Protein AF-A0A5K0XE72-F1 (afdb_monomer_lite)

Structure 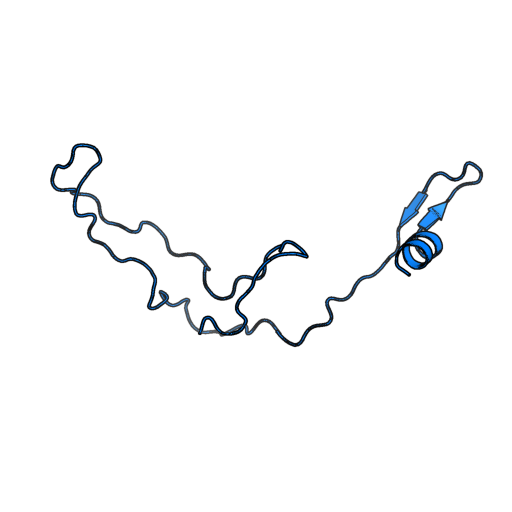(mmCIF, N/CA/C/O backbone):
data_AF-A0A5K0XE72-F1
#
_entry.id   AF-A0A5K0XE72-F1
#
loop_
_atom_site.group_PDB
_atom_site.id
_atom_site.type_symbol
_atom_site.label_atom_id
_atom_site.label_alt_id
_atom_site.label_comp_id
_atom_site.label_asym_id
_atom_site.label_entity_id
_atom_site.label_seq_id
_atom_site.pdbx_PDB_ins_code
_atom_site.Cartn_x
_atom_site.Cartn_y
_atom_site.Cartn_z
_atom_site.occupancy
_atom_site.B_iso_o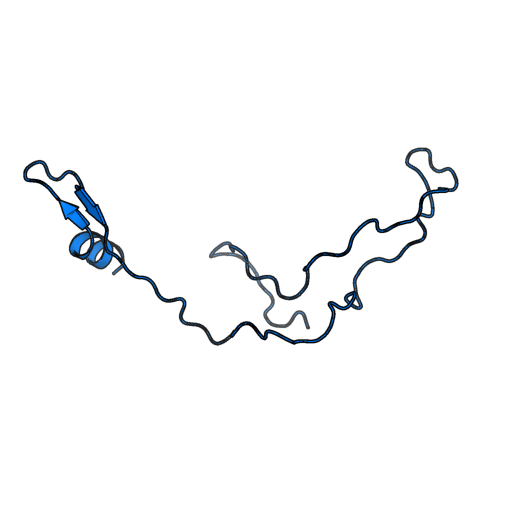r_equiv
_atom_site.auth_seq_id
_atom_site.auth_comp_id
_atom_site.auth_asym_id
_atom_site.auth_atom_id
_atom_site.pdbx_PDB_model_num
ATOM 1 N N . ASP A 1 1 ? 19.388 11.249 -25.109 1.00 71.69 1 ASP A N 1
ATOM 2 C CA . ASP A 1 1 ? 18.178 11.553 -24.304 1.00 71.69 1 ASP A CA 1
ATOM 3 C C . ASP A 1 1 ? 16.928 10.876 -24.834 1.00 71.69 1 ASP A C 1
ATOM 5 O O . ASP A 1 1 ? 16.900 10.496 -25.996 1.00 71.69 1 ASP A O 1
ATO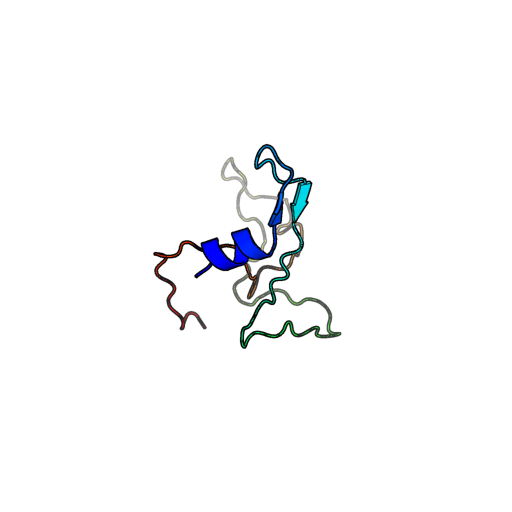M 9 N N . LEU A 1 2 ? 15.916 10.691 -23.980 1.00 85.25 2 LEU A N 1
ATOM 10 C CA . LEU A 1 2 ? 14.727 9.839 -24.174 1.00 85.25 2 LEU A CA 1
ATOM 11 C C . LEU A 1 2 ? 14.071 9.933 -25.564 1.00 85.25 2 LEU A C 1
ATOM 13 O O . LEU A 1 2 ? 13.643 8.926 -26.116 1.00 85.25 2 LEU A O 1
ATOM 17 N N . ILE A 1 3 ? 14.035 11.134 -26.148 1.00 90.25 3 ILE A N 1
ATOM 18 C CA . ILE A 1 3 ? 13.496 11.388 -27.492 1.00 90.25 3 ILE A CA 1
ATOM 19 C C . ILE A 1 3 ? 14.304 10.661 -28.575 1.00 90.25 3 ILE A C 1
ATOM 21 O O . ILE A 1 3 ? 13.728 10.105 -29.504 1.00 90.25 3 ILE A O 1
ATOM 25 N N . GLN A 1 4 ? 15.629 10.619 -28.454 1.00 92.56 4 GLN A N 1
ATOM 26 C CA . GLN A 1 4 ? 16.495 9.881 -29.371 1.00 92.56 4 GLN A CA 1
ATOM 27 C C . GLN A 1 4 ? 16.251 8.374 -29.263 1.00 92.56 4 GLN A C 1
ATOM 29 O O . GLN A 1 4 ? 16.142 7.712 -30.288 1.00 92.56 4 GLN A O 1
ATOM 34 N N . TYR A 1 5 ? 16.100 7.858 -28.038 1.00 90.38 5 TYR A N 1
ATOM 35 C CA . TYR A 1 5 ? 15.793 6.446 -27.796 1.00 90.38 5 TYR A CA 1
ATOM 36 C C . TYR A 1 5 ? 14.401 6.062 -28.312 1.00 90.38 5 TYR A C 1
ATOM 38 O O . TYR A 1 5 ? 14.229 5.030 -28.958 1.00 90.38 5 TYR A O 1
ATOM 46 N N . TYR A 1 6 ? 13.410 6.927 -28.093 1.00 91.38 6 TYR A N 1
ATOM 47 C CA . TYR A 1 6 ? 12.077 6.792 -28.670 1.00 91.38 6 TYR A CA 1
ATOM 48 C C . TYR A 1 6 ? 12.141 6.759 -30.200 1.00 91.38 6 TYR A C 1
ATOM 50 O O . TYR A 1 6 ? 11.585 5.852 -30.817 1.00 91.38 6 TYR A O 1
ATOM 58 N N . ASN A 1 7 ? 12.864 7.696 -30.817 1.00 93.56 7 ASN A N 1
ATOM 59 C CA . ASN A 1 7 ? 12.987 7.777 -32.270 1.00 93.56 7 ASN A CA 1
ATOM 60 C C . ASN A 1 7 ? 13.718 6.566 -32.864 1.00 93.56 7 ASN A C 1
ATOM 62 O O . ASN A 1 7 ? 13.263 6.044 -33.876 1.00 93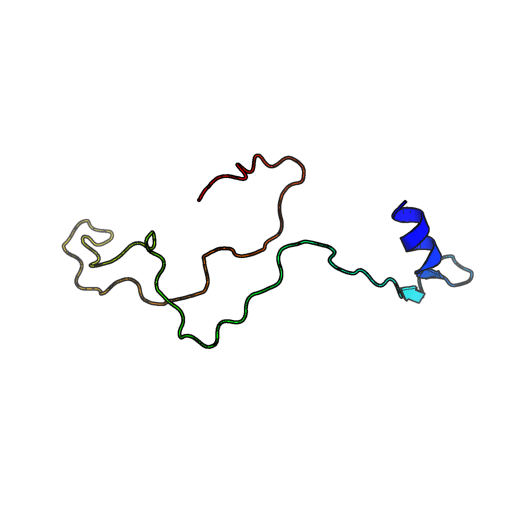.56 7 ASN A O 1
ATOM 66 N N . SER A 1 8 ? 14.797 6.085 -32.239 1.00 94.25 8 SER A N 1
ATOM 67 C CA . SER A 1 8 ? 15.531 4.902 -32.713 1.00 94.25 8 SER A CA 1
ATOM 68 C C . SER A 1 8 ? 14.761 3.596 -32.515 1.00 94.25 8 SER A C 1
ATOM 70 O O . SER A 1 8 ? 14.991 2.640 -33.245 1.00 94.25 8 SER A O 1
ATOM 72 N N . SER A 1 9 ? 13.852 3.551 -31.537 1.00 95.50 9 SER A N 1
ATOM 73 C CA . SER A 1 9 ? 13.069 2.354 -31.195 1.00 95.50 9 SER A CA 1
ATOM 74 C C . SER A 1 9 ? 11.674 2.332 -31.832 1.00 95.50 9 SER A C 1
ATOM 76 O O . SER A 1 9 ? 10.896 1.411 -31.577 1.00 95.50 9 SER A O 1
ATOM 78 N N . THR A 1 10 ? 11.334 3.339 -32.643 1.00 95.94 10 THR A N 1
ATOM 79 C CA . THR A 1 10 ? 10.047 3.448 -33.344 1.00 95.94 10 THR A CA 1
ATOM 80 C C . THR A 1 10 ? 10.256 3.283 -34.845 1.00 95.94 10 THR A C 1
ATOM 82 O O . THR A 1 10 ? 10.833 4.156 -35.490 1.00 95.94 10 THR A O 1
ATOM 85 N N . ALA A 1 11 ? 9.734 2.204 -35.428 1.00 95.75 11 ALA A N 1
ATOM 86 C CA . ALA A 1 11 ? 9.667 2.068 -36.880 1.00 95.75 11 ALA A CA 1
ATOM 87 C C . ALA A 1 11 ? 8.555 2.969 -37.430 1.00 95.75 11 ALA A C 1
ATOM 89 O O . ALA A 1 11 ? 7.473 3.063 -36.841 1.00 95.75 11 ALA A O 1
ATOM 90 N N . ARG A 1 12 ? 8.823 3.640 -38.552 1.00 95.00 12 ARG A N 1
ATOM 91 C CA . ARG A 1 12 ? 7.881 4.552 -39.209 1.00 95.00 12 ARG A CA 1
ATOM 92 C C . ARG A 1 12 ? 7.753 4.210 -40.685 1.00 95.00 12 ARG A C 1
ATOM 94 O O . ARG A 1 12 ? 8.720 3.776 -41.306 1.00 95.00 12 ARG A O 1
ATOM 101 N N . ASP A 1 13 ? 6.561 4.402 -41.233 1.00 93.38 13 ASP A N 1
ATOM 102 C CA . ASP A 1 13 ? 6.336 4.313 -42.673 1.00 93.38 13 ASP A CA 1
ATOM 103 C C . ASP A 1 13 ? 6.833 5.574 -43.406 1.00 93.38 13 ASP A C 1
ATOM 105 O O . ASP A 1 13 ? 7.318 6.533 -42.801 1.00 93.38 13 ASP A O 1
ATOM 109 N N . GLN A 1 14 ? 6.695 5.587 -44.731 1.00 91.75 14 GLN A N 1
ATOM 110 C CA . GLN A 1 14 ? 7.125 6.701 -45.585 1.00 91.75 14 GLN A CA 1
ATOM 111 C C . GLN A 1 14 ? 6.354 8.009 -45.320 1.00 91.75 14 GLN A C 1
ATOM 113 O O . GLN A 1 14 ? 6.824 9.077 -45.699 1.00 91.75 14 GLN A O 1
ATOM 118 N N . SER A 1 15 ? 5.195 7.942 -44.654 1.00 93.81 15 SER A N 1
ATOM 119 C CA . SER A 1 15 ? 4.412 9.110 -44.227 1.00 93.81 15 SER A CA 1
ATOM 120 C C . SER A 1 15 ? 4.816 9.632 -42.841 1.00 93.81 15 SER A C 1
ATOM 122 O O . SER A 1 15 ? 4.279 10.632 -42.369 1.00 93.81 15 SER A O 1
ATOM 124 N N . GLY A 1 16 ? 5.767 8.965 -42.176 1.00 90.69 16 GLY A N 1
ATOM 125 C CA . GLY A 1 16 ? 6.232 9.292 -40.828 1.00 90.69 16 GLY A CA 1
ATOM 126 C C . GLY A 1 16 ? 5.366 8.708 -39.707 1.00 90.69 16 GLY A C 1
ATOM 127 O O . GLY A 1 16 ? 5.646 8.947 -38.522 1.00 90.69 16 GLY A O 1
ATOM 128 N N . ARG A 1 17 ? 4.337 7.918 -40.035 1.00 93.50 17 ARG A N 1
ATOM 129 C CA . ARG A 1 17 ? 3.452 7.288 -39.050 1.00 93.50 17 ARG A CA 1
ATOM 130 C C . ARG A 1 17 ? 4.160 6.101 -38.406 1.00 93.50 17 ARG A C 1
ATOM 132 O O . ARG A 1 17 ? 4.760 5.279 -39.089 1.00 93.50 17 ARG A O 1
ATOM 139 N N . ALA A 1 18 ? 4.091 6.014 -37.079 1.00 92.88 18 ALA A N 1
ATOM 140 C CA . ALA A 1 18 ? 4.668 4.898 -36.337 1.00 92.88 18 ALA A CA 1
ATOM 141 C C . ALA A 1 18 ? 3.920 3.592 -36.653 1.00 92.88 18 ALA A C 1
ATOM 143 O O . ALA A 1 18 ? 2.695 3.538 -36.537 1.00 92.88 18 ALA A O 1
ATOM 144 N N . THR A 1 19 ? 4.660 2.555 -37.039 1.00 95.44 19 THR A N 1
ATOM 145 C CA . THR A 1 19 ? 4.126 1.229 -37.390 1.00 95.44 19 THR A CA 1
ATOM 146 C C . THR A 1 19 ? 4.429 0.177 -36.327 1.00 95.44 19 THR A C 1
ATOM 148 O O . THR A 1 19 ? 3.640 -0.745 -36.144 1.00 95.44 19 THR A O 1
ATOM 151 N N . SER A 1 20 ? 5.532 0.322 -35.588 1.00 94.56 20 SER A N 1
ATOM 152 C CA . SER A 1 20 ? 5.859 -0.527 -34.437 1.00 94.56 20 SER A CA 1
ATOM 153 C C . SER A 1 20 ? 6.808 0.179 -33.472 1.00 94.56 20 SER A C 1
ATOM 155 O O . SER A 1 20 ? 7.662 0.953 -33.903 1.00 94.56 20 SER A O 1
ATOM 157 N N . PHE A 1 21 ? 6.705 -0.138 -32.182 1.00 93.75 21 PHE A N 1
ATOM 158 C CA . PHE A 1 21 ? 7.582 0.374 -31.130 1.00 93.75 21 PHE A CA 1
ATOM 159 C C . PHE A 1 21 ? 8.224 -0.796 -30.377 1.00 93.75 21 PHE A C 1
ATOM 161 O O . PHE A 1 21 ? 7.509 -1.669 -29.892 1.00 93.75 21 PHE A O 1
ATOM 168 N N . GLN A 1 22 ? 9.557 -0.835 -30.318 1.00 92.56 22 GLN A N 1
ATOM 169 C CA . GLN A 1 22 ? 10.344 -1.952 -29.765 1.00 92.56 22 GLN A CA 1
ATOM 170 C C . GLN A 1 22 ? 11.291 -1.509 -28.640 1.00 92.56 22 GLN A C 1
ATOM 172 O O . GLN A 1 22 ? 12.312 -2.143 -28.378 1.00 92.56 22 GLN A O 1
ATOM 177 N N . ALA A 1 23 ? 10.981 -0.398 -27.973 1.00 91.75 23 ALA A N 1
ATOM 178 C CA . ALA A 1 23 ? 11.763 0.032 -26.825 1.00 91.75 23 ALA A CA 1
ATOM 179 C C . ALA A 1 23 ? 11.661 -0.992 -25.687 1.00 91.75 23 ALA A C 1
ATOM 181 O O . ALA A 1 23 ? 10.586 -1.508 -25.388 1.00 91.75 23 ALA A O 1
ATOM 182 N N . THR A 1 24 ? 12.784 -1.241 -25.023 1.00 88.38 24 THR A N 1
ATOM 183 C CA . THR A 1 24 ? 12.864 -2.046 -23.805 1.00 88.38 24 THR A CA 1
ATOM 184 C C . THR A 1 24 ? 13.374 -1.154 -22.687 1.00 88.38 24 THR A C 1
ATOM 186 O O . THR A 1 24 ? 14.422 -0.529 -22.814 1.00 88.38 24 THR A O 1
ATOM 189 N N . ALA A 1 25 ? 12.644 -1.097 -21.581 1.00 79.00 25 ALA A N 1
ATOM 190 C CA . ALA A 1 25 ? 13.105 -0.431 -20.375 1.00 79.00 25 ALA A CA 1
ATOM 191 C C . ALA A 1 25 ? 13.377 -1.485 -19.304 1.00 79.00 25 ALA A C 1
ATOM 193 O O . ALA A 1 25 ? 12.607 -2.430 -19.139 1.00 79.00 25 ALA A O 1
ATOM 194 N N . SER A 1 26 ? 14.467 -1.305 -18.569 1.00 74.81 26 SER A N 1
ATOM 195 C CA . SER A 1 26 ? 14.734 -2.035 -17.338 1.00 74.81 26 SER A CA 1
ATOM 196 C C . SER A 1 26 ? 14.575 -1.081 -16.170 1.00 74.81 26 SER A C 1
ATOM 198 O O . SER A 1 26 ? 15.098 0.034 -16.197 1.00 74.81 26 SER A O 1
ATOM 200 N N . ILE A 1 27 ? 13.891 -1.535 -15.131 1.00 71.44 27 ILE A N 1
ATOM 201 C CA . ILE A 1 27 ? 13.916 -0.863 -13.840 1.00 71.44 27 ILE A CA 1
ATOM 202 C C . 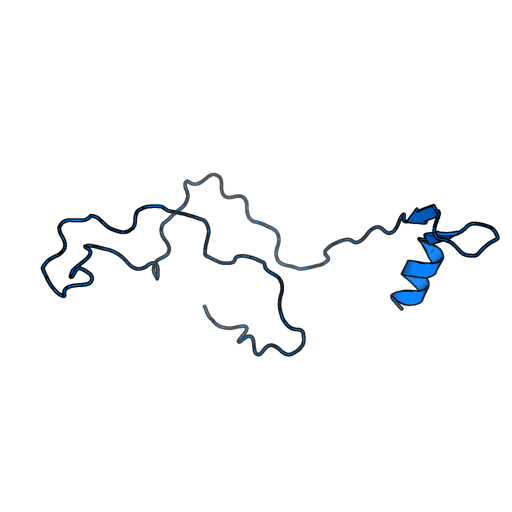ILE A 1 27 ? 15.297 -1.140 -13.243 1.00 71.44 27 ILE A C 1
ATOM 204 O O . ILE A 1 27 ? 15.632 -2.289 -12.968 1.00 71.44 27 ILE A O 1
ATOM 208 N N . LEU A 1 28 ? 16.110 -0.097 -13.105 1.00 67.56 28 LEU A N 1
ATOM 209 C CA . LEU A 1 28 ? 17.415 -0.158 -12.453 1.00 67.56 28 LEU A CA 1
ATOM 210 C C . LEU A 1 28 ? 17.252 0.494 -11.073 1.00 67.56 28 LEU A C 1
ATOM 212 O O . LEU A 1 28 ? 16.935 1.679 -11.001 1.00 67.56 28 LEU A O 1
ATOM 216 N N . GLY A 1 29 ? 17.395 -0.275 -9.991 1.00 66.19 29 GLY A N 1
ATOM 217 C CA . GLY A 1 29 ? 17.249 0.216 -8.617 1.00 66.19 29 GLY A CA 1
ATOM 218 C C . GLY A 1 29 ? 17.578 -0.848 -7.564 1.00 66.19 29 GLY A C 1
ATOM 219 O O . GLY A 1 29 ? 17.487 -2.042 -7.842 1.00 66.19 29 GLY A O 1
ATOM 220 N N . ASP A 1 30 ? 17.953 -0.399 -6.362 1.00 65.69 30 ASP A N 1
ATOM 221 C CA . ASP A 1 30 ? 18.488 -1.237 -5.270 1.00 65.69 30 ASP A CA 1
ATOM 222 C C . ASP A 1 30 ? 17.418 -1.979 -4.443 1.00 65.69 30 ASP A C 1
ATOM 224 O O . ASP A 1 30 ? 17.743 -2.811 -3.595 1.00 65.69 30 ASP A O 1
ATOM 228 N N . LEU A 1 31 ? 16.131 -1.710 -4.679 1.00 66.56 31 LEU A N 1
ATOM 229 C CA . LEU A 1 31 ? 15.034 -2.397 -3.996 1.00 66.56 31 LEU A CA 1
ATOM 230 C C . LEU A 1 31 ? 14.584 -3.607 -4.817 1.00 66.56 31 LEU A C 1
ATOM 232 O O . LEU A 1 31 ? 13.759 -3.505 -5.724 1.00 66.56 31 LEU A O 1
ATOM 236 N N . MET A 1 32 ? 15.133 -4.774 -4.485 1.00 68.81 32 MET A N 1
ATOM 237 C CA . MET A 1 32 ? 14.677 -6.049 -5.033 1.00 68.81 32 MET A CA 1
ATOM 238 C C . MET A 1 32 ? 13.466 -6.549 -4.230 1.00 68.81 32 MET A C 1
ATOM 240 O O . MET A 1 32 ? 13.551 -6.603 -3.001 1.00 68.81 32 MET A O 1
ATOM 244 N N . PRO A 1 33 ? 12.348 -6.941 -4.873 1.00 65.06 33 PRO A N 1
ATOM 245 C CA . PRO A 1 33 ? 11.213 -7.506 -4.151 1.00 65.06 33 PRO A CA 1
ATOM 246 C C . PRO A 1 33 ? 11.647 -8.745 -3.359 1.00 65.06 33 PRO A C 1
ATOM 248 O O . PRO A 1 33 ? 12.116 -9.734 -3.927 1.00 65.06 33 PRO A O 1
ATOM 251 N N . SER A 1 34 ? 11.484 -8.699 -2.035 1.00 69.25 34 SER A N 1
ATOM 252 C CA . SER A 1 34 ? 11.719 -9.850 -1.172 1.00 69.25 34 SER A CA 1
ATOM 253 C C . SER A 1 34 ? 10.456 -10.707 -1.101 1.00 69.25 34 SER A C 1
ATOM 255 O O . SER A 1 34 ? 9.478 -10.406 -0.418 1.00 69.25 34 SER A O 1
ATOM 257 N N . PHE A 1 35 ? 10.468 -11.828 -1.816 1.00 68.69 35 PHE A N 1
ATOM 258 C CA . PHE A 1 35 ? 9.400 -12.817 -1.716 1.00 68.69 35 PHE A CA 1
ATOM 259 C C . PHE A 1 35 ? 9.637 -13.695 -0.487 1.00 68.69 35 PHE A C 1
ATOM 261 O O . PHE A 1 35 ? 10.269 -14.753 -0.554 1.00 68.69 35 PHE A O 1
ATOM 268 N N . HIS A 1 36 ? 9.154 -13.243 0.668 1.00 67.88 36 HIS A N 1
ATOM 269 C CA . HIS A 1 36 ? 9.138 -14.075 1.862 1.00 67.88 36 HIS A CA 1
ATOM 270 C C . HIS A 1 36 ? 8.095 -15.188 1.690 1.00 67.88 36 HIS A C 1
ATOM 272 O O . HIS A 1 36 ? 6.952 -14.929 1.328 1.00 67.88 36 HIS A O 1
ATOM 278 N N . ARG A 1 37 ? 8.469 -16.444 1.972 1.00 68.19 37 ARG A N 1
ATOM 279 C CA . ARG A 1 37 ? 7.517 -17.577 1.995 1.00 68.19 37 ARG A CA 1
ATOM 280 C C . ARG A 1 37 ? 6.650 -17.606 3.262 1.00 68.19 37 ARG A C 1
ATOM 282 O O . ARG A 1 37 ? 5.934 -18.577 3.489 1.00 68.19 37 ARG A O 1
ATOM 289 N N . SER A 1 38 ? 6.764 -16.597 4.121 1.00 77.12 38 SER A N 1
ATOM 290 C CA . SER A 1 38 ? 5.954 -16.458 5.327 1.00 77.12 38 SER A CA 1
ATOM 291 C C . SER A 1 38 ? 4.562 -15.931 4.991 1.00 77.12 38 SER A C 1
ATOM 293 O O . SER A 1 38 ? 4.386 -15.184 4.029 1.00 77.12 38 SER A O 1
ATOM 295 N N . ALA A 1 39 ? 3.576 -16.289 5.814 1.00 81.25 39 ALA A N 1
ATOM 296 C CA . ALA A 1 39 ? 2.243 -15.707 5.728 1.00 81.25 39 ALA A CA 1
ATOM 297 C C . ALA A 1 39 ? 2.300 -14.170 5.886 1.00 81.25 39 ALA A C 1
ATOM 299 O O . ALA A 1 39 ? 3.170 -13.669 6.610 1.00 81.25 39 ALA A O 1
ATOM 300 N N . PRO A 1 40 ? 1.390 -13.421 5.236 1.00 86.25 40 PRO A N 1
ATOM 301 C CA . PRO A 1 40 ? 1.300 -11.977 5.411 1.00 86.25 40 PRO A CA 1
ATOM 302 C C . PRO A 1 40 ? 1.029 -11.628 6.879 1.00 86.25 40 PRO A C 1
ATOM 304 O O . PRO A 1 40 ? 0.247 -12.295 7.557 1.00 86.25 40 PRO A O 1
ATOM 307 N N . GLN A 1 41 ? 1.682 -10.573 7.362 1.00 90.94 41 GLN A N 1
ATOM 308 C CA . GLN A 1 41 ? 1.560 -10.093 8.736 1.00 90.94 41 GLN A CA 1
ATOM 309 C C . GLN A 1 41 ? 0.854 -8.738 8.765 1.00 90.94 41 GLN A C 1
ATOM 311 O O . GLN A 1 41 ? 1.059 -7.897 7.890 1.00 90.94 41 GLN A O 1
ATOM 316 N N . VAL A 1 42 ? 0.031 -8.518 9.792 1.00 94.25 42 VAL A N 1
ATOM 317 C CA . VAL A 1 42 ? -0.586 -7.211 10.043 1.00 94.25 42 VAL A CA 1
ATOM 318 C C . VAL A 1 42 ? 0.507 -6.243 10.493 1.00 94.25 42 VAL A C 1
ATOM 320 O O . VAL A 1 42 ? 1.195 -6.507 11.480 1.00 94.25 42 VAL A O 1
ATOM 323 N N . ALA A 1 43 ? 0.668 -5.128 9.780 1.00 93.50 43 ALA A N 1
ATOM 324 C CA . ALA A 1 43 ? 1.659 -4.113 10.124 1.00 93.50 43 ALA A CA 1
ATOM 325 C C . ALA A 1 43 ? 1.408 -3.536 11.528 1.00 93.50 43 ALA A C 1
ATOM 327 O O . ALA A 1 43 ? 0.259 -3.388 11.950 1.00 93.50 43 ALA A O 1
ATOM 328 N N . LEU A 1 44 ? 2.477 -3.165 12.242 1.00 94.81 44 LEU A N 1
ATOM 329 C CA . LEU A 1 44 ? 2.381 -2.643 13.613 1.00 94.81 44 LEU A CA 1
ATOM 330 C C . LEU A 1 44 ? 1.474 -1.405 13.708 1.00 94.81 44 LEU A C 1
ATOM 332 O O . LEU A 1 44 ? 0.719 -1.277 14.669 1.00 94.81 44 LEU A O 1
ATOM 336 N N . PHE A 1 45 ? 1.539 -0.539 12.696 1.00 93.25 45 PHE A N 1
ATOM 337 C CA . PHE A 1 45 ? 0.771 0.701 12.584 1.00 93.25 45 PHE A CA 1
ATOM 338 C C . PHE A 1 45 ? -0.638 0.515 11.997 1.00 93.25 45 PHE A C 1
ATOM 340 O O . PHE A 1 45 ? -1.380 1.487 11.880 1.00 93.25 45 PHE A O 1
ATOM 347 N N . SER A 1 46 ? -1.018 -0.700 11.586 1.00 96.62 46 SER A N 1
ATOM 348 C CA . SER A 1 46 ? -2.356 -0.950 11.047 1.00 96.62 46 SER A CA 1
ATOM 349 C C . SER A 1 46 ? -3.398 -0.754 12.150 1.00 96.62 46 SER A C 1
ATOM 351 O O . SER A 1 46 ? -3.302 -1.366 13.217 1.00 96.62 46 SER A O 1
ATOM 353 N N . SER A 1 47 ? -4.380 0.116 11.902 1.00 95.75 47 SER A N 1
ATOM 354 C CA . SER A 1 47 ? -5.485 0.355 12.830 1.00 95.75 47 SER A CA 1
ATOM 355 C C . SER A 1 47 ? -6.214 -0.947 13.163 1.00 95.75 47 SER A C 1
ATOM 357 O O . SER A 1 47 ? -6.389 -1.821 12.313 1.00 95.75 47 SER A O 1
ATOM 359 N N . ARG A 1 48 ? -6.646 -1.072 14.419 1.00 95.00 48 ARG A N 1
ATOM 360 C CA . ARG A 1 48 ? -7.319 -2.264 14.942 1.00 95.00 48 ARG A CA 1
ATOM 361 C C . ARG A 1 48 ? -8.717 -1.902 15.414 1.00 95.00 48 ARG A C 1
ATOM 363 O O . ARG A 1 48 ? -8.930 -0.786 15.880 1.00 95.00 48 ARG A O 1
ATOM 370 N N . GLY A 1 49 ? -9.637 -2.853 15.296 1.00 93.25 49 GLY A N 1
ATOM 371 C CA . GLY A 1 49 ? -10.944 -2.743 15.927 1.00 93.25 49 GLY A CA 1
ATOM 372 C C . GLY A 1 49 ? -10.880 -2.885 17.456 1.00 93.25 49 GLY A C 1
ATOM 373 O O . GLY A 1 49 ? -9.791 -3.022 18.027 1.00 93.25 49 GLY A O 1
ATOM 374 N N . PRO A 1 50 ? -12.045 -2.916 18.120 1.00 93.25 50 PRO A N 1
ATOM 375 C CA . PRO A 1 50 ? -13.386 -2.936 17.523 1.00 93.25 50 PRO A CA 1
ATOM 376 C C . PRO A 1 50 ? -13.784 -1.601 16.881 1.00 93.25 50 PRO A C 1
ATOM 378 O O . PRO A 1 50 ? -13.169 -0.569 17.147 1.00 93.25 50 PRO A O 1
ATOM 381 N N . ASP A 1 51 ? -14.816 -1.632 16.036 1.00 92.56 51 ASP A N 1
ATOM 382 C CA . ASP A 1 51 ? -15.527 -0.406 15.682 1.00 92.56 51 ASP A CA 1
ATOM 383 C C . ASP A 1 51 ? -16.249 0.099 16.936 1.00 92.56 51 ASP A C 1
ATOM 385 O O . ASP A 1 51 ? -17.002 -0.646 17.560 1.00 92.56 51 ASP A O 1
ATOM 389 N N . VAL A 1 52 ? -15.943 1.320 17.373 1.00 92.19 52 VAL A N 1
ATOM 390 C CA . VAL A 1 52 ? -16.422 1.822 18.670 1.00 92.19 52 VAL A CA 1
ATOM 391 C C . VAL A 1 52 ? -17.783 2.493 18.519 1.00 92.19 52 VAL A C 1
ATOM 393 O O . VAL A 1 52 ? -18.597 2.420 19.438 1.00 92.19 52 VAL A O 1
ATOM 396 N N . LYS A 1 53 ? -18.034 3.160 17.385 1.00 92.94 53 LYS A N 1
ATOM 397 C CA . LYS A 1 53 ? -19.244 3.954 17.151 1.00 92.94 53 LYS A CA 1
ATOM 398 C C . LYS A 1 53 ? -19.666 3.930 15.687 1.00 92.94 53 LYS A C 1
ATOM 400 O O . LYS A 1 53 ? -18.837 4.123 14.806 1.00 92.94 53 LYS A O 1
ATOM 405 N N . ASP A 1 54 ? -20.965 3.789 15.444 1.00 89.31 54 ASP A N 1
ATOM 406 C CA . ASP A 1 54 ? -21.541 3.883 14.105 1.00 89.31 54 ASP A CA 1
ATOM 407 C C . ASP A 1 54 ? -21.653 5.344 13.611 1.00 89.31 54 ASP A C 1
ATOM 409 O O . ASP A 1 54 ? -21.322 6.308 14.310 1.00 89.31 54 ASP A O 1
ATOM 413 N N . PHE A 1 55 ? -22.159 5.532 12.389 1.00 88.94 55 PHE A N 1
ATOM 414 C CA . PHE A 1 55 ? -22.359 6.863 11.797 1.00 88.94 55 PHE A CA 1
ATOM 415 C C . PHE A 1 55 ? -23.376 7.740 12.558 1.00 88.94 55 PHE A C 1
ATOM 417 O O . PHE A 1 55 ? -23.410 8.952 12.347 1.00 88.94 55 PHE A O 1
ATOM 424 N N . SER A 1 56 ? -24.200 7.144 13.425 1.00 94.00 56 SER A N 1
ATOM 425 C CA . SER A 1 56 ? -25.172 7.817 14.296 1.00 94.00 56 SER A CA 1
ATOM 426 C C . SER A 1 56 ? -24.648 8.010 15.727 1.00 94.00 56 SER A C 1
ATOM 428 O O . SER A 1 56 ? -25.413 8.394 16.617 1.00 94.00 56 SER A O 1
ATOM 430 N N . LEU A 1 57 ? -23.351 7.767 15.959 1.00 90.69 57 LEU A N 1
ATOM 431 C CA . LEU A 1 57 ? -22.673 7.855 17.257 1.00 90.69 57 LEU A CA 1
ATOM 432 C C . LEU A 1 57 ? -23.223 6.890 18.327 1.00 90.69 57 LEU A C 1
ATOM 434 O O . LEU A 1 57 ? -23.060 7.128 19.530 1.00 90.69 57 LEU A O 1
ATOM 438 N N . GLN A 1 58 ? -23.843 5.785 17.910 1.00 95.19 58 GLN A N 1
ATOM 439 C CA . GLN A 1 58 ? -24.248 4.678 18.782 1.00 95.19 58 GLN A CA 1
ATOM 440 C C . GLN A 1 58 ? -23.169 3.597 18.826 1.00 95.19 58 GLN A C 1
ATOM 442 O O . GLN A 1 58 ? -22.294 3.574 17.967 1.00 95.19 58 GLN A O 1
ATOM 447 N N . ASP A 1 59 ? -23.192 2.733 19.844 1.00 94.44 59 ASP A N 1
ATOM 448 C CA . ASP A 1 59 ? -22.246 1.611 19.929 1.00 94.44 59 ASP A CA 1
ATOM 449 C C . ASP A 1 59 ? -22.386 0.714 18.692 1.00 94.44 59 ASP A C 1
ATOM 451 O O . ASP A 1 59 ? -23.488 0.276 18.356 1.00 94.44 59 ASP A O 1
ATOM 455 N N . ALA A 1 60 ? -21.273 0.476 17.997 1.00 92.44 60 ALA A N 1
ATOM 456 C CA . ALA A 1 60 ? -21.267 -0.344 16.794 1.00 92.44 60 ALA A CA 1
ATOM 457 C C . ALA A 1 60 ? -21.179 -1.836 17.153 1.00 92.44 60 ALA A C 1
ATOM 459 O O . ALA A 1 60 ? -20.302 -2.253 17.905 1.00 92.44 60 ALA A O 1
ATOM 460 N N . ASP A 1 61 ? -22.056 -2.649 16.558 1.00 91.31 61 ASP A N 1
ATOM 461 C CA . ASP A 1 61 ? -22.049 -4.118 16.679 1.00 91.31 61 ASP A CA 1
ATOM 462 C C . ASP A 1 61 ? -21.506 -4.785 15.399 1.00 91.31 61 ASP A C 1
ATOM 464 O O . ASP A 1 61 ? -22.007 -5.796 14.907 1.00 91.31 61 ASP A O 1
ATOM 468 N N . VAL A 1 62 ? -20.501 -4.154 14.784 1.00 92.56 62 VAL A N 1
ATOM 469 C CA . VAL A 1 62 ? -19.880 -4.611 13.534 1.00 92.56 62 VAL A CA 1
ATOM 470 C C . VAL A 1 62 ? -18.379 -4.767 13.743 1.00 92.56 62 VAL A C 1
ATOM 472 O O . VAL A 1 62 ? -17.682 -3.829 14.123 1.00 92.56 62 VAL A O 1
ATOM 475 N N . LEU A 1 63 ? -17.856 -5.963 13.463 1.00 93.00 63 LEU A N 1
ATOM 476 C CA . LEU A 1 63 ? -16.425 -6.230 13.577 1.00 93.00 63 LEU A CA 1
ATOM 477 C C . LEU A 1 63 ? -15.650 -5.529 12.453 1.00 93.00 63 LEU A C 1
ATOM 479 O O . LEU A 1 63 ? -15.987 -5.665 11.278 1.00 93.00 63 LEU A O 1
ATOM 483 N N . LYS A 1 64 ? -14.573 -4.830 12.822 1.00 94.50 64 LYS A N 1
ATOM 484 C CA . LYS A 1 64 ? -13.616 -4.207 11.900 1.00 94.50 64 LYS A CA 1
ATOM 485 C C . LYS A 1 64 ? -12.171 -4.543 12.288 1.00 94.50 64 LYS A C 1
ATOM 487 O O . LYS A 1 64 ? -11.905 -4.770 13.472 1.00 94.50 64 LYS A O 1
ATOM 492 N N . PRO A 1 65 ? -11.221 -4.524 11.332 1.00 95.44 65 PRO A N 1
ATOM 493 C CA . PRO A 1 65 ? -11.399 -4.328 9.884 1.00 95.44 65 PRO A CA 1
ATOM 494 C C . PRO A 1 65 ? -11.943 -5.582 9.173 1.00 95.44 65 PRO A C 1
ATOM 496 O O . PRO A 1 65 ? -11.902 -6.675 9.729 1.00 95.44 65 PRO A O 1
ATOM 499 N N . ASP A 1 66 ? -12.421 -5.432 7.935 1.00 96.38 66 ASP A N 1
ATOM 500 C CA . ASP A 1 66 ? -13.026 -6.543 7.176 1.00 96.38 66 ASP A CA 1
ATOM 501 C C . ASP A 1 66 ? -12.000 -7.421 6.438 1.00 96.38 66 ASP A C 1
ATOM 503 O O . ASP A 1 66 ? -12.220 -8.615 6.245 1.00 96.38 66 ASP A O 1
ATOM 507 N N . ILE A 1 67 ? -10.891 -6.831 5.973 1.00 95.50 67 ILE A N 1
ATOM 508 C CA . ILE A 1 67 ? -9.938 -7.496 5.076 1.00 95.50 67 ILE A CA 1
ATOM 509 C C . ILE A 1 67 ? -8.496 -7.045 5.327 1.00 95.50 67 ILE A C 1
ATOM 511 O O . ILE A 1 67 ? -8.238 -5.910 5.727 1.00 95.50 67 ILE A O 1
ATOM 515 N N . LEU A 1 68 ? -7.552 -7.946 5.049 1.00 94.44 68 LEU A N 1
ATOM 516 C CA . LEU A 1 68 ? -6.119 -7.673 4.992 1.00 94.44 68 LEU A CA 1
ATOM 517 C C . LEU A 1 68 ? -5.662 -7.594 3.530 1.00 94.44 68 LEU A C 1
ATOM 519 O O . LEU A 1 68 ? -6.000 -8.460 2.724 1.00 94.44 68 LEU A O 1
ATOM 523 N N . ALA A 1 69 ? -4.833 -6.602 3.213 1.00 93.62 69 ALA A N 1
ATOM 524 C CA . ALA A 1 69 ? -4.169 -6.463 1.921 1.00 93.62 69 ALA A CA 1
ATOM 525 C C . ALA A 1 69 ? -2.742 -5.904 2.101 1.00 93.62 69 ALA A C 1
ATOM 527 O O . ALA A 1 69 ? -2.438 -5.339 3.156 1.00 93.62 69 ALA A O 1
ATOM 528 N N . PRO A 1 70 ? -1.853 -6.046 1.100 1.00 91.69 70 PRO A N 1
ATOM 529 C CA . PRO A 1 70 ? -0.533 -5.420 1.133 1.00 91.69 70 PRO A CA 1
ATOM 530 C C . PRO A 1 70 ? -0.634 -3.889 1.205 1.00 91.69 70 PRO A C 1
ATOM 532 O O . PRO A 1 70 ? -1.289 -3.272 0.369 1.00 91.69 70 PRO A O 1
ATOM 535 N N . GLY A 1 71 ? 0.037 -3.279 2.185 1.00 91.12 71 GLY A N 1
ATOM 536 C CA . GLY A 1 71 ? 0.023 -1.821 2.385 1.00 91.12 71 GLY A CA 1
ATOM 537 C C . GLY A 1 71 ? 1.312 -1.231 2.964 1.00 91.12 71 GLY A C 1
ATOM 538 O O . GLY A 1 71 ? 1.350 -0.048 3.277 1.00 91.12 71 GLY A O 1
ATOM 539 N N . SER A 1 72 ? 2.366 -2.034 3.124 1.00 88.56 72 SER A N 1
ATOM 540 C CA . SER A 1 72 ? 3.677 -1.592 3.616 1.00 88.56 72 SER A CA 1
ATOM 541 C C . SER A 1 72 ? 4.709 -1.725 2.500 1.00 88.56 72 SER A C 1
ATOM 543 O O . SER A 1 72 ? 4.704 -2.737 1.801 1.00 88.56 72 SER A O 1
ATOM 545 N N . LEU A 1 73 ? 5.557 -0.701 2.331 1.00 85.00 73 LEU A N 1
ATOM 546 C CA . LEU A 1 73 ? 6.600 -0.637 1.296 1.00 85.00 73 LEU A CA 1
ATOM 547 C C . LEU A 1 73 ? 6.068 -0.928 -0.123 1.00 85.00 73 LEU A C 1
ATOM 549 O O . LEU A 1 73 ? 6.686 -1.649 -0.906 1.00 85.00 73 LEU A O 1
ATOM 553 N N . ILE A 1 74 ? 4.897 -0.375 -0.455 1.00 84.94 74 ILE A N 1
ATOM 554 C CA . ILE A 1 74 ? 4.286 -0.527 -1.779 1.00 84.94 74 ILE A CA 1
ATOM 555 C C . ILE A 1 74 ? 4.906 0.477 -2.741 1.00 84.94 74 ILE A C 1
ATOM 557 O O . ILE A 1 74 ? 4.803 1.686 -2.544 1.00 84.94 74 ILE A O 1
ATOM 561 N N . TRP A 1 75 ? 5.516 -0.026 -3.811 1.00 80.62 75 TRP A N 1
ATOM 562 C CA . TRP A 1 75 ? 6.013 0.832 -4.874 1.00 80.62 75 TRP A CA 1
ATOM 563 C C . TRP A 1 75 ? 4.861 1.324 -5.757 1.00 80.62 75 TRP A C 1
ATOM 565 O O . TRP A 1 75 ? 4.072 0.531 -6.271 1.00 80.62 75 TRP A O 1
ATOM 575 N N . ALA A 1 76 ? 4.771 2.642 -5.928 1.00 84.12 76 ALA A N 1
ATOM 576 C CA . ALA A 1 76 ? 3.737 3.310 -6.703 1.00 84.12 76 ALA A CA 1
ATOM 577 C C . ALA A 1 76 ? 4.311 4.508 -7.480 1.00 84.12 76 ALA A C 1
ATOM 579 O O . ALA A 1 76 ? 5.469 4.889 -7.304 1.00 84.12 76 ALA A O 1
ATOM 580 N N . ALA A 1 77 ? 3.495 5.096 -8.358 1.00 87.94 77 ALA A N 1
ATOM 581 C CA . ALA A 1 77 ? 3.848 6.329 -9.053 1.00 87.94 77 ALA A CA 1
ATOM 582 C C . ALA A 1 77 ? 4.037 7.485 -8.058 1.00 87.94 77 ALA A C 1
ATOM 584 O O . ALA A 1 77 ? 3.286 7.604 -7.090 1.00 87.94 77 ALA A O 1
ATOM 585 N N . TRP A 1 78 ? 5.007 8.355 -8.337 1.00 84.19 78 TRP A N 1
ATOM 586 C CA . TRP A 1 78 ? 5.328 9.499 -7.493 1.00 84.19 78 TRP A CA 1
ATOM 587 C C . TRP A 1 78 ? 5.530 10.772 -8.313 1.00 84.19 78 TRP A C 1
ATOM 589 O O . TRP A 1 78 ? 5.932 10.714 -9.478 1.00 84.19 78 TRP A O 1
ATOM 599 N N . THR A 1 79 ? 5.233 11.929 -7.718 1.00 83.88 79 THR A N 1
ATOM 600 C CA . THR A 1 79 ? 5.491 13.217 -8.371 1.00 83.88 79 THR A CA 1
ATOM 601 C C . THR A 1 79 ? 6.997 13.511 -8.376 1.00 83.88 79 THR A C 1
ATOM 603 O O . THR A 1 79 ? 7.642 13.368 -7.338 1.00 83.88 79 THR A O 1
ATOM 606 N N . PRO A 1 80 ? 7.580 13.992 -9.492 1.00 81.38 80 PRO A N 1
ATOM 607 C CA . PRO A 1 80 ? 8.998 14.363 -9.534 1.00 81.38 80 PRO A CA 1
ATOM 608 C C . PRO A 1 80 ? 9.395 15.430 -8.506 1.00 81.38 80 PRO A C 1
ATOM 610 O O . PRO A 1 80 ? 10.568 15.561 -8.181 1.00 81.38 80 PRO A O 1
ATOM 613 N N . ASN A 1 81 ? 8.419 16.202 -8.019 1.00 85.44 81 ASN A N 1
ATOM 614 C CA . ASN A 1 81 ? 8.613 17.298 -7.076 1.00 85.44 81 ASN A CA 1
ATOM 615 C C . ASN A 1 81 ? 8.069 16.980 -5.671 1.00 85.44 81 ASN A C 1
ATOM 617 O O . ASN A 1 81 ? 7.808 17.900 -4.895 1.00 85.44 81 ASN A O 1
ATOM 621 N N . GLY A 1 82 ? 7.817 15.702 -5.379 1.00 77.69 82 GLY A N 1
ATOM 622 C CA . GLY A 1 82 ? 7.348 15.261 -4.070 1.00 77.69 82 GLY A CA 1
ATOM 623 C C . GLY A 1 82 ? 8.430 15.373 -3.005 1.00 77.69 82 GLY A C 1
ATOM 624 O O . GLY A 1 82 ? 9.622 15.261 -3.286 1.00 77.69 82 GLY A O 1
ATOM 625 N N . THR A 1 83 ? 7.999 15.629 -1.777 1.00 77.31 83 THR A N 1
ATOM 626 C CA . THR A 1 83 ? 8.871 15.773 -0.612 1.00 77.31 83 THR A CA 1
ATOM 627 C C . THR A 1 83 ? 8.854 14.477 0.182 1.00 77.31 83 THR A C 1
ATOM 629 O O . THR A 1 83 ? 8.148 14.368 1.186 1.00 77.31 83 THR A O 1
ATOM 632 N N . ASP A 1 84 ? 9.597 13.487 -0.294 1.00 69.06 84 ASP A N 1
ATOM 633 C CA . ASP A 1 84 ? 9.725 1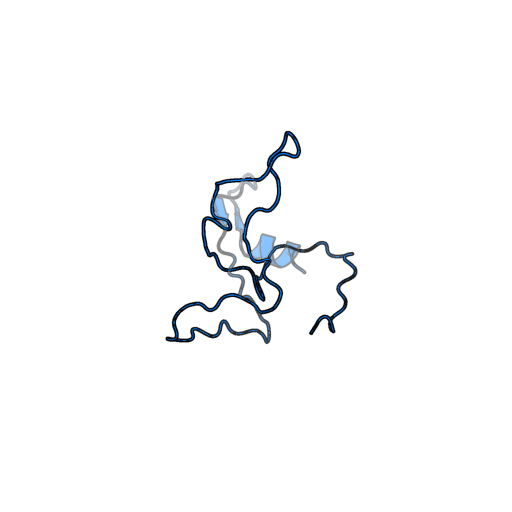2.224 0.426 1.00 69.06 84 ASP A CA 1
ATOM 634 C C . ASP A 1 84 ? 10.812 12.395 1.467 1.00 69.06 84 ASP A C 1
ATOM 636 O O . ASP A 1 84 ? 11.966 12.686 1.148 1.00 69.06 84 ASP A O 1
ATOM 640 N N . GLU A 1 85 ? 10.452 12.200 2.728 1.00 62.88 85 GLU A N 1
ATOM 641 C CA . GLU A 1 85 ? 11.446 11.978 3.762 1.00 62.88 85 GLU A CA 1
ATOM 642 C C . GLU A 1 85 ? 11.919 10.529 3.639 1.00 62.88 85 GLU A C 1
ATOM 644 O O . GLU A 1 85 ? 11.190 9.590 3.955 1.00 62.88 85 GLU A O 1
ATOM 649 N N . VAL A 1 86 ? 13.163 10.347 3.191 1.00 58.41 86 VAL A N 1
ATOM 650 C CA . VAL A 1 86 ? 13.806 9.028 3.011 1.00 58.41 86 VAL A CA 1
ATOM 651 C C . VAL A 1 86 ? 13.860 8.221 4.326 1.00 58.41 86 VAL A C 1
ATOM 653 O O . VAL A 1 86 ? 14.074 7.013 4.305 1.00 58.41 86 VAL A O 1
ATOM 656 N N . ASN A 1 87 ? 13.619 8.868 5.473 1.00 48.88 87 ASN A N 1
ATOM 657 C CA . ASN A 1 87 ? 13.796 8.316 6.816 1.00 48.88 87 ASN A CA 1
ATOM 658 C C . ASN A 1 87 ? 12.493 8.051 7.591 1.00 48.88 87 ASN A C 1
ATOM 660 O O . ASN A 1 87 ? 12.536 7.987 8.818 1.00 48.88 87 ASN A O 1
ATOM 664 N N . TYR A 1 88 ? 11.345 7.873 6.932 1.00 47.22 88 TYR A N 1
ATOM 665 C CA . TYR A 1 88 ? 10.147 7.375 7.626 1.00 47.22 88 TYR A CA 1
ATOM 666 C C . TYR A 1 88 ? 10.270 5.855 7.874 1.00 47.22 88 TYR A C 1
ATOM 668 O O . TYR A 1 88 ? 9.671 5.039 7.174 1.00 47.22 88 TYR A O 1
ATOM 676 N N . MET A 1 89 ? 11.122 5.489 8.835 1.00 41.94 89 MET A N 1
ATOM 677 C CA . MET A 1 89 ? 11.266 4.148 9.420 1.00 41.94 89 MET A CA 1
ATOM 678 C C . MET A 1 89 ? 10.734 4.158 10.850 1.00 41.94 89 MET A C 1
ATOM 680 O O . MET A 1 89 ? 11.172 5.037 11.626 1.00 41.94 89 MET A O 1
#

Organism: NCBI:txid210225

Secondary structure (DSSP, 8-state):
-HHHHHHHTEEE-TTS-EEEE--------S-------SPP---TTS------B-TTSSBP-S-S-------SS------TT----TT--

Sequence (89 aa):
DLIQYYNSSTARDQSGRATSFQATASILGDLMPSFHRSAPQVALFSSRGPDVKDFSLQDADVLKPDILAPGSLIWAAWTPNGTDEVNYM

pLDDT: mean 85.06, std 12.39, range [41.94, 96.62]

InterPro domains:
  IPR036852 Peptidase S8/S53 domain superfamily [G3DSA:3.40.50.200] (36-83)
  IPR036852 Peptidase S8/S53 domain superfamily [SSF52743] (31-82)
  IPR045051 Subtilisin-like protease [PTHR10795] (4-81)

Radius of gyration: 23.71 Å; chains: 1; bounding box: 44×35×66 Å

Foldseek 3Di:
DVVVLQVVQFDADPVRHTPDGHDDDDDDDDDDDDPDPDDDDDDPPDDADDPQADPVRDGDPDRDDPDDDDDPPDDDDDDPPDDDDPPPD